Protein AF-A0A7J4R0X7-F1 (afd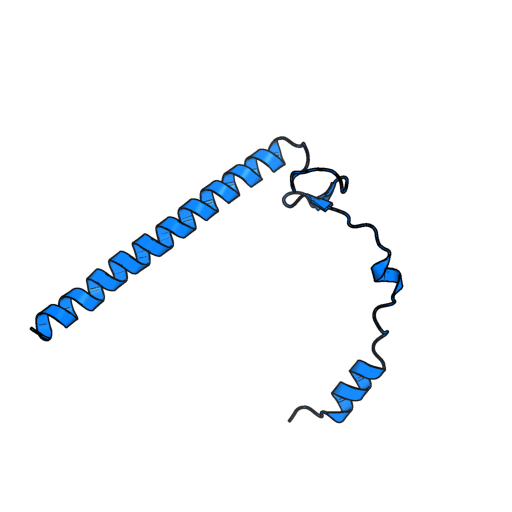b_monomer)

Radius of gyration: 25.02 Å; Cα contacts (8 Å, |Δi|>4): 40; chains: 1; bounding box: 44×46×57 Å

pLDDT: mean 79.26, std 12.64, range [52.47, 96.31]

Structure (mmCIF, N/CA/C/O backbone):
data_AF-A0A7J4R0X7-F1
#
_entry.id   AF-A0A7J4R0X7-F1
#
loop_
_atom_site.group_PDB
_atom_site.id
_atom_site.type_symbol
_atom_site.label_atom_id
_atom_site.label_alt_id
_atom_site.label_comp_id
_atom_site.label_asym_id
_atom_site.label_entity_id
_atom_site.label_seq_id
_atom_site.pdbx_PDB_ins_code
_atom_site.Cartn_x
_atom_site.Cartn_y
_atom_site.Cartn_z
_atom_site.occupancy
_atom_site.B_iso_or_equiv
_atom_site.auth_seq_id
_atom_site.auth_comp_id
_atom_site.auth_asym_id
_atom_site.auth_atom_id
_atom_site.pdbx_PDB_model_num
ATOM 1 N N . MET A 1 1 ? -27.139 -31.350 -6.813 1.00 61.25 1 MET A N 1
ATOM 2 C CA . MET A 1 1 ? -25.817 -31.844 -6.359 1.00 61.25 1 MET A CA 1
ATOM 3 C C . MET A 1 1 ? -24.924 -31.926 -7.584 1.00 61.25 1 MET A C 1
ATOM 5 O O . MET A 1 1 ? -25.432 -32.290 -8.632 1.00 61.25 1 MET A O 1
ATOM 9 N N . VAL A 1 2 ? -23.661 -31.505 -7.508 1.00 65.12 2 VAL A N 1
ATOM 10 C CA . VAL A 1 2 ? -22.750 -31.560 -8.667 1.00 65.12 2 VAL A CA 1
ATOM 11 C C . VAL A 1 2 ? -22.255 -32.998 -8.834 1.00 65.12 2 VAL A C 1
ATOM 13 O O . VAL A 1 2 ? -21.689 -33.554 -7.893 1.00 65.12 2 VAL A O 1
ATOM 16 N N . ASP A 1 3 ? -22.472 -33.606 -10.002 1.00 72.62 3 ASP A N 1
ATOM 17 C CA . ASP A 1 3 ? -22.072 -34.985 -10.292 1.00 72.62 3 ASP A CA 1
ATOM 18 C C . ASP A 1 3 ? -20.548 -35.157 -10.254 1.00 72.62 3 ASP A C 1
ATOM 20 O O . ASP A 1 3 ? -19.816 -34.790 -11.181 1.00 72.62 3 ASP A O 1
ATOM 24 N N . ALA A 1 4 ? -20.054 -35.763 -9.173 1.00 77.25 4 ALA A N 1
ATOM 25 C CA . ALA A 1 4 ? -18.631 -36.015 -8.951 1.00 77.25 4 ALA A CA 1
ATOM 26 C C . ALA A 1 4 ? -17.989 -36.844 -10.081 1.00 77.25 4 ALA A C 1
ATOM 28 O O . ALA A 1 4 ? -16.804 -36.681 -10.389 1.00 77.25 4 ALA A O 1
ATOM 29 N N . SER A 1 5 ? -18.775 -37.705 -10.729 1.00 75.56 5 SER A N 1
ATOM 30 C CA . SER A 1 5 ? -18.351 -38.532 -11.860 1.00 75.56 5 SER A CA 1
ATOM 31 C C . SER A 1 5 ? -18.074 -37.694 -13.112 1.00 75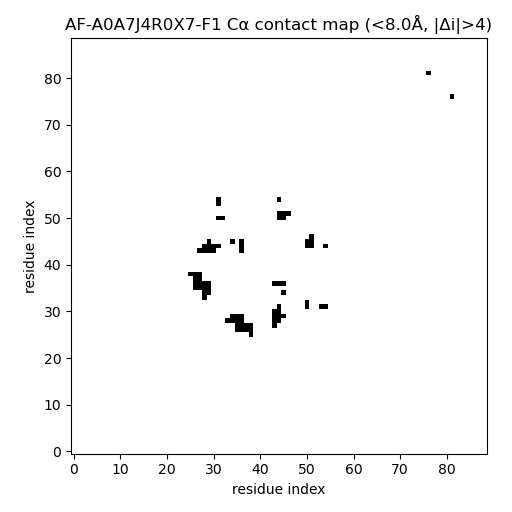.56 5 SER A C 1
ATOM 33 O O . SER A 1 5 ? -17.039 -37.881 -13.756 1.00 75.56 5 SER A O 1
ATOM 35 N N . ALA A 1 6 ? -18.930 -36.708 -13.403 1.00 74.44 6 ALA A N 1
ATOM 36 C CA . ALA A 1 6 ? -18.773 -35.809 -14.544 1.00 74.44 6 ALA A CA 1
ATOM 37 C C . ALA A 1 6 ? -17.550 -34.893 -14.373 1.00 74.44 6 ALA A C 1
ATOM 39 O O . ALA A 1 6 ? -16.772 -34.701 -15.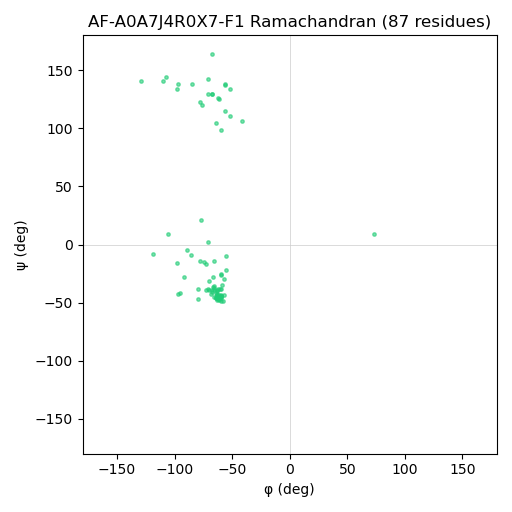309 1.00 74.44 6 ALA A O 1
ATOM 40 N N . VAL A 1 7 ? -17.310 -34.401 -13.152 1.00 74.50 7 VAL A N 1
ATOM 41 C CA . VAL A 1 7 ? -16.116 -33.599 -12.834 1.00 74.50 7 VAL A CA 1
ATOM 42 C C . VAL A 1 7 ? -14.840 -34.431 -12.993 1.00 74.50 7 VAL A C 1
ATOM 44 O O . VAL A 1 7 ? -13.894 -33.988 -13.646 1.00 74.50 7 VAL A O 1
ATOM 47 N N . LYS A 1 8 ? -14.807 -35.665 -12.471 1.00 74.44 8 LYS A N 1
ATOM 48 C CA . LYS A 1 8 ? -13.638 -36.554 -12.601 1.00 74.44 8 LYS A CA 1
ATOM 49 C C . LYS A 1 8 ? -13.312 -36.875 -14.060 1.00 74.44 8 LYS A C 1
ATOM 51 O O . LYS A 1 8 ? -12.134 -36.921 -14.411 1.00 74.44 8 LYS A O 1
ATOM 56 N N . GLN A 1 9 ? -14.317 -37.075 -14.910 1.00 76.06 9 GLN A N 1
ATOM 57 C CA . GLN A 1 9 ? -14.100 -37.360 -16.329 1.00 76.06 9 GLN A CA 1
ATOM 58 C C . GLN A 1 9 ? -13.576 -36.126 -17.082 1.00 76.06 9 GLN A C 1
ATOM 60 O O . GLN A 1 9 ? -12.636 -36.241 -17.868 1.00 76.06 9 GLN A O 1
ATOM 65 N N . LYS A 1 10 ? -14.089 -34.929 -16.763 1.00 71.25 10 LYS A N 1
ATOM 66 C CA . LYS A 1 10 ? -13.603 -33.655 -17.320 1.00 71.25 10 LYS A CA 1
ATOM 67 C C . LYS A 1 10 ? -12.150 -33.366 -16.934 1.00 71.25 10 LYS A C 1
ATOM 69 O O . LYS A 1 10 ? -11.386 -32.912 -17.775 1.00 71.25 10 LYS A O 1
ATOM 74 N N . VAL A 1 11 ? -11.752 -33.674 -15.695 1.00 71.19 11 VAL A N 1
ATOM 75 C CA . VAL A 1 11 ? -10.362 -33.522 -15.224 1.00 71.19 11 VAL A CA 1
ATOM 76 C C . VAL A 1 11 ? -9.432 -34.560 -15.860 1.00 71.19 11 VAL A C 1
ATOM 78 O O . VAL A 1 11 ? -8.309 -34.223 -16.221 1.00 71.19 11 VAL A O 1
ATOM 81 N N . LYS A 1 12 ? -9.886 -35.807 -16.048 1.00 70.81 12 LYS A N 1
ATOM 82 C CA . LYS A 1 12 ? -9.100 -36.853 -16.731 1.00 70.81 12 LYS A CA 1
ATOM 83 C C . LYS A 1 12 ? -8.862 -36.546 -18.212 1.00 70.81 12 LYS A C 1
ATOM 85 O O . LYS A 1 12 ? -7.785 -36.853 -18.713 1.00 70.81 12 LYS A O 1
ATOM 90 N N . ASN A 1 13 ? -9.842 -35.928 -18.873 1.00 68.56 13 ASN A N 1
ATOM 91 C CA . ASN A 1 13 ? -9.771 -35.542 -20.285 1.00 68.56 13 ASN A CA 1
ATOM 92 C C . ASN A 1 13 ? -9.186 -34.138 -20.499 1.00 68.56 13 ASN A C 1
ATOM 94 O O . ASN A 1 13 ? -9.001 -33.718 -21.640 1.00 68.56 13 ASN A O 1
ATOM 98 N N . MET A 1 14 ? -8.897 -33.397 -19.426 1.00 64.88 14 MET A N 1
ATOM 99 C CA . MET A 1 14 ? -8.176 -32.138 -19.535 1.00 64.88 14 MET A CA 1
ATOM 100 C C . MET A 1 14 ? -6.745 -32.461 -19.980 1.00 64.88 14 MET A C 1
ATOM 102 O O . MET A 1 14 ? -6.111 -33.328 -19.367 1.00 64.88 14 MET A O 1
ATOM 106 N N . PRO A 1 15 ? -6.209 -31.802 -21.022 1.00 62.03 15 PRO A N 1
ATOM 107 C CA . PRO A 1 15 ? -4.819 -31.991 -21.398 1.00 62.03 15 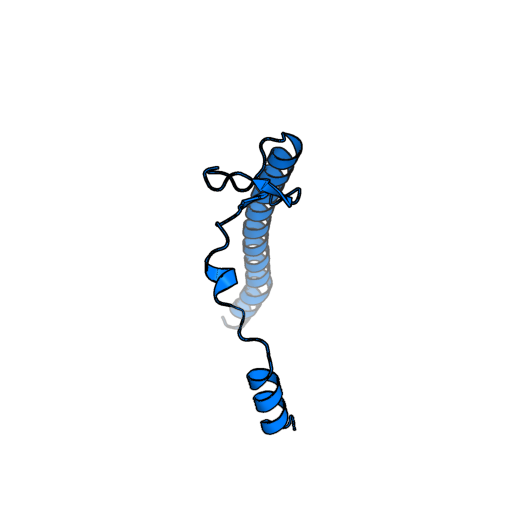PRO A CA 1
ATOM 108 C C . PRO A 1 15 ? -3.972 -31.679 -20.167 1.00 62.03 15 PRO A C 1
ATOM 110 O O . PRO A 1 15 ? -3.986 -30.551 -19.668 1.00 62.03 15 PRO A O 1
ATOM 113 N N . LYS A 1 16 ? -3.283 -32.696 -19.631 1.00 62.00 16 LYS A N 1
ATOM 114 C CA . LYS A 1 16 ? -2.309 -32.515 -18.552 1.00 62.00 16 LYS A CA 1
ATOM 115 C C . LYS A 1 16 ? -1.377 -31.420 -19.039 1.00 62.00 16 LYS A C 1
ATOM 117 O O . LYS A 1 16 ? -0.687 -31.650 -20.030 1.00 62.00 16 LYS A O 1
ATOM 122 N N . ARG A 1 17 ? -1.442 -30.240 -18.405 1.00 58.97 17 ARG A N 1
ATOM 123 C CA . ARG A 1 17 ? -0.673 -29.040 -18.760 1.00 58.97 17 ARG A CA 1
ATOM 124 C C . ARG A 1 17 ? 0.734 -29.513 -19.095 1.00 58.97 17 ARG A C 1
ATOM 126 O O . ARG A 1 17 ? 1.416 -30.056 -18.225 1.00 58.97 17 ARG A O 1
ATOM 133 N N . SER A 1 18 ? 1.053 -29.503 -20.386 1.00 55.41 18 SER A N 1
ATOM 134 C CA . SER A 1 18 ? 2.177 -30.259 -20.917 1.00 55.41 18 SER A CA 1
ATOM 135 C C . SER A 1 18 ? 3.425 -29.833 -20.157 1.00 55.41 18 SER A C 1
ATOM 137 O O . SER A 1 18 ? 3.628 -28.648 -19.895 1.00 55.41 18 SER A O 1
ATOM 139 N N . LYS A 1 19 ? 4.277 -30.794 -19.785 1.00 54.09 19 LYS A N 1
ATOM 140 C CA . LYS A 1 19 ? 5.572 -30.507 -19.147 1.00 54.09 19 LYS A CA 1
ATOM 141 C C . LYS A 1 19 ? 6.449 -29.553 -19.985 1.00 54.09 19 LYS A C 1
ATOM 143 O O . LYS A 1 19 ? 7.427 -29.035 -19.472 1.00 54.09 19 LYS A O 1
ATOM 148 N N . ALA A 1 20 ? 6.063 -29.259 -21.230 1.00 52.47 20 ALA A N 1
ATOM 149 C CA . ALA A 1 20 ? 6.607 -28.185 -22.057 1.00 52.47 20 ALA A CA 1
ATOM 150 C C . ALA A 1 20 ? 6.443 -26.777 -21.445 1.00 52.47 20 ALA A C 1
ATOM 152 O O . ALA A 1 20 ? 7.266 -25.908 -21.707 1.00 52.47 20 ALA A O 1
ATOM 153 N N . LEU A 1 21 ? 5.449 -26.547 -20.576 1.00 54.03 21 LEU A N 1
ATOM 154 C CA . LEU A 1 21 ? 5.322 -25.281 -19.845 1.00 54.03 21 LEU A CA 1
ATOM 155 C C . LEU A 1 21 ? 6.375 -25.124 -18.731 1.00 54.03 21 LEU A C 1
ATOM 157 O O . LEU A 1 21 ? 6.598 -24.017 -18.256 1.00 54.03 21 LEU A O 1
ATOM 161 N N . ALA A 1 22 ? 7.023 -26.218 -18.314 1.00 55.31 22 ALA A N 1
ATOM 162 C CA . ALA A 1 22 ? 8.075 -26.190 -17.296 1.00 55.31 22 ALA A CA 1
ATOM 163 C C . ALA A 1 22 ? 9.428 -25.696 -17.842 1.00 55.31 22 ALA A C 1
ATOM 165 O O . ALA A 1 22 ? 10.308 -25.369 -17.056 1.00 55.31 22 ALA A O 1
ATOM 166 N N . HIS A 1 23 ? 9.586 -25.629 -19.170 1.00 56.06 23 HIS A N 1
ATOM 167 C CA . HIS A 1 23 ? 10.820 -25.206 -19.844 1.00 56.06 23 HIS A CA 1
ATOM 168 C C . HIS A 1 23 ? 10.744 -23.798 -20.448 1.00 56.06 23 HIS A C 1
ATOM 170 O O . HIS A 1 23 ? 11.650 -23.390 -21.175 1.00 56.06 23 HIS A O 1
ATOM 176 N N . ILE A 1 24 ? 9.681 -23.043 -20.160 1.00 59.28 24 ILE A N 1
ATOM 177 C CA . ILE A 1 24 ? 9.576 -21.657 -20.612 1.00 59.28 24 ILE A CA 1
ATOM 178 C C . ILE A 1 24 ? 10.479 -20.822 -19.706 1.00 59.28 24 ILE A C 1
ATOM 180 O O . ILE A 1 24 ? 10.265 -20.824 -18.490 1.00 59.28 24 ILE A O 1
ATOM 184 N N . PRO A 1 25 ? 11.490 -20.129 -20.258 1.00 62.72 25 PRO A N 1
ATOM 185 C CA .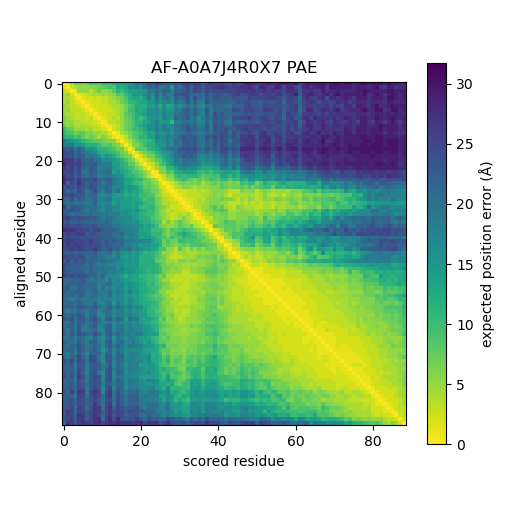 PRO A 1 25 ? 12.357 -19.281 -19.457 1.00 62.72 25 PRO A CA 1
ATOM 186 C C . PRO A 1 25 ? 11.503 -18.262 -18.699 1.00 62.72 25 PRO A C 1
ATOM 188 O O . PRO A 1 25 ? 10.533 -17.722 -19.236 1.00 62.72 25 PRO A O 1
ATOM 191 N N . SER A 1 26 ? 11.844 -18.028 -17.432 1.00 66.31 26 SER A N 1
ATOM 192 C CA . SER A 1 26 ? 11.173 -17.047 -16.585 1.00 66.31 26 SER A CA 1
ATOM 193 C C . SER A 1 26 ? 11.296 -15.657 -17.213 1.00 66.31 26 SER A C 1
ATOM 195 O O . SER A 1 26 ? 12.319 -14.987 -17.105 1.00 66.31 26 SER A O 1
ATOM 197 N N . HIS A 1 27 ? 10.245 -15.227 -17.903 1.00 71.44 27 HIS A N 1
ATOM 198 C CA . HIS A 1 27 ? 10.154 -13.891 -18.468 1.00 71.44 27 HIS A CA 1
ATOM 199 C C . HIS A 1 27 ? 9.634 -12.934 -17.393 1.00 71.44 27 HIS A C 1
ATOM 201 O O . HIS A 1 27 ? 8.744 -13.271 -16.606 1.00 71.44 27 HIS A O 1
ATOM 207 N N . LYS A 1 28 ? 10.220 -11.742 -17.318 1.00 71.94 28 LYS A N 1
ATOM 208 C CA . LYS A 1 28 ? 9.710 -10.661 -16.474 1.00 71.94 28 LYS A CA 1
ATOM 209 C C . LYS A 1 28 ? 8.895 -9.744 -17.375 1.00 71.94 28 LYS A C 1
ATOM 211 O O . LYS A 1 28 ? 9.368 -9.394 -18.441 1.00 71.94 28 LYS A O 1
ATOM 216 N N . HIS A 1 29 ? 7.704 -9.346 -16.947 1.00 83.00 29 HIS A N 1
ATOM 217 C CA . HIS A 1 29 ? 6.905 -8.323 -17.629 1.00 83.00 29 HIS A CA 1
ATOM 218 C C . HIS A 1 29 ? 6.921 -7.042 -16.810 1.00 83.00 29 HIS A C 1
ATOM 220 O O . HIS A 1 29 ? 6.881 -7.099 -15.575 1.00 83.00 29 HIS A O 1
ATOM 226 N N . CYS A 1 30 ? 6.942 -5.888 -17.471 1.00 81.94 30 CYS A N 1
ATOM 227 C CA . CYS A 1 30 ? 6.736 -4.622 -16.783 1.00 81.94 30 CYS A CA 1
ATOM 228 C C . CYS A 1 30 ? 5.338 -4.595 -16.161 1.00 81.94 30 CYS A C 1
ATOM 230 O O . CYS A 1 30 ? 4.339 -4.759 -16.859 1.00 81.94 30 CYS A O 1
ATOM 232 N N . ARG A 1 31 ? 5.248 -4.316 -14.858 1.00 77.81 31 ARG A N 1
ATOM 233 C CA . ARG A 1 31 ? 3.960 -4.227 -14.149 1.00 77.81 31 ARG A CA 1
ATOM 234 C C . ARG A 1 31 ? 3.028 -3.144 -14.713 1.00 77.81 31 ARG A C 1
ATOM 236 O O . ARG A 1 31 ? 1.818 -3.252 -14.549 1.00 77.81 31 ARG A O 1
ATOM 243 N N . VAL A 1 32 ? 3.588 -2.103 -15.330 1.00 83.06 32 VAL A N 1
ATOM 244 C CA . VAL A 1 32 ? 2.844 -0.916 -15.777 1.00 83.06 32 VAL A CA 1
ATOM 245 C C . VAL A 1 32 ? 2.436 -1.004 -17.250 1.00 83.06 32 VAL A C 1
ATOM 247 O O . VAL A 1 32 ? 1.316 -0.633 -17.582 1.00 83.06 32 VAL A O 1
ATOM 250 N N . CYS A 1 33 ? 3.320 -1.489 -18.127 1.00 81.44 33 CYS A N 1
ATOM 251 C CA . CYS A 1 33 ? 3.091 -1.511 -19.579 1.00 81.44 33 CYS A CA 1
ATOM 252 C C . CYS A 1 33 ? 3.075 -2.913 -20.207 1.00 81.44 33 CYS A C 1
ATOM 254 O O . CYS A 1 33 ? 2.734 -3.038 -21.377 1.00 81.44 33 CYS A O 1
ATOM 256 N 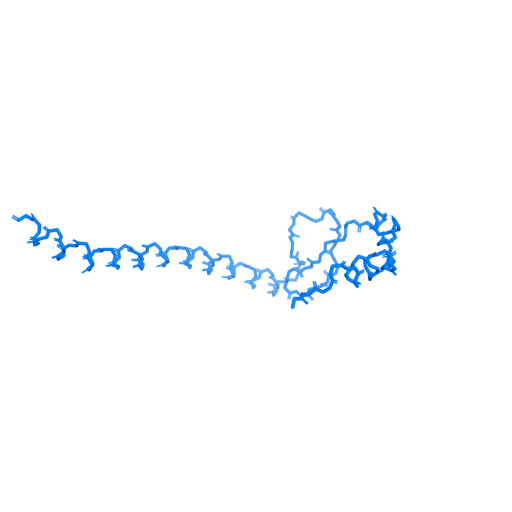N . GLY A 1 34 ? 3.429 -3.964 -19.462 1.00 78.12 34 GLY A N 1
ATOM 257 C CA . GLY A 1 34 ? 3.389 -5.347 -19.950 1.00 78.12 34 GLY A CA 1
ATOM 258 C C . GLY A 1 34 ? 4.477 -5.725 -20.958 1.00 78.12 34 GLY A C 1
ATOM 259 O O . GLY A 1 34 ? 4.400 -6.806 -21.523 1.00 78.12 34 GLY A O 1
ATOM 260 N N . ILE A 1 35 ? 5.475 -4.866 -21.188 1.00 80.81 35 ILE A N 1
ATOM 261 C CA . ILE A 1 35 ? 6.613 -5.168 -22.069 1.00 80.81 35 ILE A CA 1
ATOM 262 C C . ILE A 1 35 ? 7.523 -6.215 -21.412 1.00 80.81 35 ILE A C 1
ATOM 264 O O . ILE A 1 35 ? 7.759 -6.153 -20.199 1.00 80.81 35 ILE A O 1
ATOM 268 N N . ASP A 1 36 ? 8.068 -7.128 -22.219 1.00 78.38 36 ASP A N 1
ATOM 269 C CA . ASP A 1 36 ? 9.074 -8.101 -21.801 1.00 78.38 36 ASP A CA 1
ATOM 270 C C . ASP A 1 36 ? 10.360 -7.413 -21.309 1.00 78.38 36 ASP A C 1
ATOM 272 O O . ASP A 1 36 ? 11.005 -6.623 -22.000 1.00 78.38 36 ASP A O 1
ATOM 276 N N . ILE A 1 37 ? 10.762 -7.750 -20.091 1.00 75.31 37 ILE A N 1
ATOM 277 C CA . ILE A 1 37 ? 11.983 -7.315 -19.424 1.00 75.31 37 ILE A CA 1
ATOM 278 C C . ILE A 1 37 ? 12.919 -8.522 -19.320 1.00 75.31 37 ILE A C 1
ATOM 280 O O . ILE A 1 37 ? 12.508 -9.642 -19.004 1.00 75.31 37 ILE A O 1
ATOM 284 N N . SER A 1 38 ? 14.216 -8.284 -19.535 1.00 72.31 38 SER A N 1
ATOM 285 C CA . SER A 1 38 ? 15.249 -9.300 -19.323 1.00 72.31 38 SER A CA 1
ATOM 286 C C . SER A 1 38 ? 15.141 -9.918 -17.924 1.00 72.31 38 SER A C 1
ATOM 288 O O . SER A 1 38 ? 15.044 -9.211 -16.919 1.00 72.31 38 SER A O 1
ATOM 290 N N . ALA A 1 39 ? 15.223 -11.248 -17.842 1.00 62.44 39 ALA A N 1
ATOM 291 C CA . ALA A 1 39 ?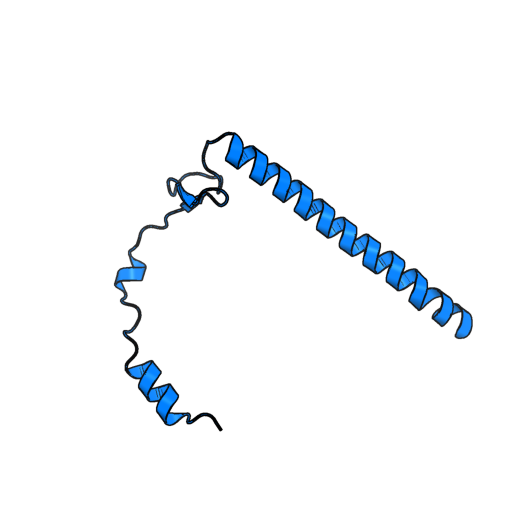 15.121 -12.004 -16.591 1.00 62.44 39 ALA A CA 1
ATOM 292 C C . ALA A 1 39 ? 16.135 -11.557 -15.511 1.00 62.44 39 ALA A C 1
ATOM 294 O O . ALA A 1 39 ? 15.898 -11.759 -14.318 1.00 62.44 39 ALA A O 1
ATOM 295 N N . LYS A 1 40 ? 17.237 -10.903 -15.912 1.00 63.75 40 LYS A N 1
ATOM 296 C CA . LYS A 1 40 ? 18.283 -10.363 -15.025 1.00 63.75 40 LYS A CA 1
ATOM 297 C C . LYS A 1 40 ? 18.006 -8.960 -14.470 1.00 63.75 40 LYS A C 1
ATOM 299 O O . LYS A 1 40 ? 18.752 -8.526 -13.604 1.00 63.75 40 LYS A O 1
ATOM 304 N N . ALA A 1 41 ? 16.978 -8.247 -14.933 1.00 61.88 41 ALA A N 1
ATOM 305 C CA . ALA A 1 41 ? 16.666 -6.923 -14.393 1.00 61.88 41 ALA A CA 1
ATOM 306 C C . ALA A 1 41 ? 16.170 -7.034 -12.942 1.00 61.88 41 ALA A C 1
ATOM 308 O O . ALA A 1 41 ? 15.282 -7.842 -12.652 1.00 61.88 41 ALA A O 1
ATOM 309 N N . GLU A 1 42 ? 16.756 -6.255 -12.035 1.00 62.38 42 GLU A N 1
ATOM 310 C CA . GLU A 1 42 ? 16.432 -6.280 -10.602 1.00 62.38 42 GLU A CA 1
ATOM 311 C C . GLU A 1 42 ? 15.038 -5.692 -10.317 1.00 62.38 42 GLU A C 1
ATOM 313 O O . GLU A 1 42 ? 14.316 -6.189 -9.454 1.00 62.38 42 GLU A O 1
ATOM 318 N N . GLU A 1 43 ? 14.598 -4.719 -11.119 1.00 68.19 43 GLU A N 1
ATOM 319 C CA . GLU A 1 43 ? 13.311 -4.036 -10.968 1.00 68.19 43 GLU A CA 1
ATOM 320 C C . GLU A 1 43 ? 12.226 -4.625 -11.894 1.00 68.19 43 GLU A C 1
ATOM 322 O O . GLU A 1 43 ? 12.462 -4.913 -13.068 1.00 68.19 43 GLU A O 1
ATOM 327 N N . ARG A 1 44 ? 10.989 -4.788 -11.387 1.00 71.44 44 ARG A N 1
ATOM 328 C CA . ARG A 1 44 ? 9.803 -5.251 -12.160 1.00 71.44 44 ARG A CA 1
ATOM 329 C C . ARG A 1 44 ? 9.185 -4.161 -13.061 1.00 71.44 44 ARG A C 1
ATOM 331 O O . ARG A 1 44 ? 7.999 -4.224 -13.405 1.00 71.44 44 ARG A O 1
ATOM 338 N N . VAL A 1 45 ? 9.954 -3.137 -13.404 1.00 79.81 45 VAL A N 1
ATOM 339 C CA . VAL A 1 45 ? 9.505 -1.987 -14.192 1.00 79.81 45 VAL A CA 1
ATOM 340 C C . VAL A 1 45 ? 10.493 -1.788 -15.335 1.00 79.81 45 VAL A C 1
ATOM 342 O O . VAL A 1 45 ? 11.691 -2.004 -15.170 1.00 79.81 45 VAL A O 1
ATOM 345 N N . CYS A 1 46 ? 9.993 -1.453 -16.523 1.00 80.38 46 CYS A N 1
ATOM 346 C CA . CYS A 1 46 ? 10.857 -1.119 -17.650 1.00 80.38 46 CYS A CA 1
ATOM 347 C C . CYS A 1 46 ? 11.603 0.200 -17.384 1.00 80.38 46 CYS A C 1
ATOM 349 O O . CYS A 1 46 ? 11.221 0.982 -16.515 1.00 80.38 46 CYS A O 1
ATOM 351 N N . LYS A 1 47 ? 12.658 0.465 -18.163 1.00 78.69 47 LYS A N 1
ATOM 352 C CA . LYS A 1 47 ? 13.494 1.672 -18.023 1.00 78.69 47 LYS A CA 1
ATOM 353 C C . LYS A 1 47 ? 12.799 2.971 -18.469 1.00 78.69 47 LYS A C 1
ATOM 355 O O . LYS A 1 47 ? 13.422 4.028 -18.443 1.00 78.69 47 LYS A O 1
ATOM 360 N N . ASP A 1 48 ? 11.533 2.905 -18.880 1.00 85.62 48 ASP A N 1
ATOM 361 C CA . ASP A 1 48 ? 10.752 4.075 -19.272 1.00 85.62 48 ASP A CA 1
ATOM 362 C C . ASP A 1 48 ? 10.403 4.941 -18.059 1.00 85.62 48 ASP A C 1
ATOM 364 O O . ASP A 1 48 ? 9.825 4.472 -17.072 1.00 85.62 48 ASP A O 1
ATOM 368 N N . ALA A 1 49 ? 10.684 6.240 -18.164 1.00 84.44 49 ALA A N 1
ATOM 369 C CA . ALA A 1 49 ? 10.456 7.200 -17.087 1.00 84.44 49 ALA A CA 1
ATOM 370 C C . ALA A 1 49 ? 8.982 7.263 -16.641 1.00 84.44 49 ALA A C 1
ATOM 372 O O . ALA A 1 49 ? 8.702 7.434 -15.454 1.00 84.44 49 ALA A O 1
ATOM 373 N N . ASP A 1 50 ? 8.029 7.092 -17.561 1.00 86.38 50 ASP A N 1
ATOM 374 C CA . ASP A 1 50 ? 6.597 7.068 -17.238 1.00 86.38 50 ASP A CA 1
ATOM 375 C C . ASP A 1 50 ? 6.200 5.861 -16.385 1.00 86.38 50 ASP A C 1
ATOM 377 O O . ASP A 1 50 ? 5.366 5.977 -15.480 1.00 86.38 50 ASP A O 1
ATOM 381 N N . CYS A 1 51 ? 6.812 4.703 -16.637 1.00 85.88 51 CYS A N 1
ATOM 382 C CA . CYS A 1 51 ? 6.532 3.490 -15.879 1.00 85.88 51 CYS A CA 1
ATOM 383 C C . CYS A 1 51 ? 7.122 3.570 -14.468 1.00 85.88 51 CYS A C 1
ATOM 385 O O . CYS A 1 51 ? 6.446 3.195 -13.509 1.00 85.88 51 CYS A O 1
ATOM 387 N N . ILE A 1 52 ? 8.323 4.139 -14.325 1.00 86.50 52 ILE A N 1
ATOM 388 C CA . ILE A 1 52 ? 8.965 4.373 -13.024 1.00 86.50 52 ILE A CA 1
ATOM 389 C C . ILE A 1 52 ? 8.130 5.345 -12.178 1.00 86.50 52 ILE A C 1
ATOM 391 O O . ILE A 1 52 ? 7.798 5.039 -11.034 1.00 86.50 52 ILE A O 1
ATOM 395 N N . LYS A 1 53 ? 7.691 6.472 -12.757 1.00 88.81 53 LYS A N 1
ATOM 396 C CA . LYS A 1 53 ? 6.853 7.464 -12.057 1.00 88.81 53 LYS A CA 1
ATOM 397 C C . LYS A 1 53 ? 5.528 6.878 -11.570 1.00 88.81 53 LYS A C 1
ATOM 399 O O . LYS A 1 53 ? 5.103 7.158 -10.449 1.00 88.81 53 LYS A O 1
ATOM 404 N N . LYS A 1 54 ? 4.857 6.075 -12.405 1.00 87.62 54 LYS A N 1
ATOM 405 C CA . LYS A 1 54 ? 3.609 5.395 -12.020 1.00 87.62 54 LYS A CA 1
ATOM 406 C C . LYS A 1 54 ? 3.850 4.403 -10.886 1.00 87.62 54 LYS A C 1
ATOM 408 O O . LYS A 1 54 ? 3.114 4.427 -9.905 1.00 87.62 54 LYS A O 1
ATOM 413 N N . TYR A 1 55 ? 4.913 3.609 -10.983 1.00 88.75 55 TYR A N 1
ATOM 414 C CA . TYR A 1 55 ? 5.275 2.650 -9.946 1.00 88.75 55 TYR A CA 1
ATOM 415 C C . TYR A 1 55 ? 5.572 3.325 -8.599 1.00 88.75 55 TYR A C 1
ATOM 417 O O . TYR A 1 55 ? 5.049 2.902 -7.570 1.00 88.75 55 TYR A O 1
ATOM 425 N N . GLU A 1 56 ? 6.342 4.414 -8.599 1.00 88.88 56 GLU A N 1
ATOM 426 C CA . GLU A 1 56 ? 6.656 5.172 -7.385 1.00 88.88 56 GLU A CA 1
ATOM 427 C C . GLU A 1 56 ? 5.397 5.786 -6.750 1.00 88.88 56 GLU A C 1
ATOM 429 O O . GLU A 1 56 ? 5.219 5.758 -5.528 1.00 88.88 56 GLU A O 1
ATOM 434 N N . LYS A 1 57 ? 4.483 6.308 -7.578 1.00 90.19 57 LYS A N 1
ATOM 435 C CA . LYS A 1 57 ? 3.194 6.836 -7.116 1.00 90.19 57 LYS A CA 1
ATOM 436 C C . LYS A 1 57 ? 2.333 5.743 -6.480 1.00 90.19 57 LYS A C 1
ATOM 438 O O . LYS A 1 57 ? 1.724 5.990 -5.438 1.00 90.19 57 LYS A O 1
ATOM 443 N N . ASP A 1 58 ? 2.291 4.559 -7.081 1.00 88.75 58 ASP A N 1
ATOM 444 C CA . ASP A 1 58 ? 1.516 3.426 -6.575 1.00 88.75 58 ASP A CA 1
ATOM 445 C C . ASP A 1 58 ? 2.076 2.888 -5.253 1.00 88.75 58 ASP A C 1
ATOM 447 O O . ASP A 1 58 ? 1.299 2.599 -4.340 1.00 88.75 58 ASP A O 1
ATOM 451 N N . GLU A 1 59 ? 3.402 2.799 -5.106 1.00 89.56 59 GLU A N 1
ATOM 452 C CA . GLU A 1 59 ? 4.032 2.376 -3.848 1.00 89.56 59 GLU A CA 1
ATOM 453 C C . GLU A 1 59 ? 3.743 3.374 -2.718 1.00 89.56 59 GLU A C 1
ATOM 455 O O . GLU A 1 59 ? 3.248 2.974 -1.661 1.00 89.56 59 GLU A O 1
ATOM 460 N N . LYS A 1 60 ? 3.895 4.681 -2.974 1.00 91.81 60 LYS A N 1
ATOM 461 C CA . LYS A 1 60 ? 3.499 5.732 -2.018 1.00 91.81 60 LYS A CA 1
ATOM 462 C C . LYS A 1 60 ? 2.021 5.628 -1.648 1.00 91.81 60 LYS A C 1
ATOM 464 O O . LYS A 1 60 ? 1.655 5.748 -0.478 1.00 91.81 60 LYS A O 1
ATOM 469 N N . ASN A 1 61 ? 1.149 5.388 -2.627 1.00 91.94 61 ASN A N 1
ATOM 470 C CA . ASN A 1 61 ? -0.279 5.250 -2.369 1.00 91.94 61 ASN A CA 1
ATOM 471 C C . ASN A 1 61 ? -0.586 4.010 -1.519 1.00 91.94 61 ASN A C 1
ATOM 473 O O . ASN A 1 61 ? -1.403 4.084 -0.608 1.00 91.94 61 ASN A O 1
ATOM 477 N N . LYS A 1 62 ? 0.095 2.889 -1.754 1.00 90.69 62 LYS A N 1
ATOM 478 C CA . LYS A 1 62 ? -0.066 1.654 -0.978 1.00 90.69 62 LYS A CA 1
ATOM 479 C C . LYS A 1 62 ? 0.345 1.831 0.484 1.00 90.69 62 LYS A C 1
ATOM 481 O O . LYS A 1 62 ? -0.361 1.354 1.374 1.00 90.69 62 LYS A O 1
ATOM 486 N N . GLU A 1 63 ? 1.443 2.535 0.742 1.00 91.75 63 GLU A N 1
ATOM 487 C CA . GLU A 1 63 ? 1.855 2.895 2.102 1.00 91.75 63 GLU A CA 1
ATOM 488 C C . GLU A 1 63 ? 0.811 3.781 2.777 1.00 91.75 63 GLU A C 1
ATOM 490 O O . GLU A 1 63 ? 0.379 3.488 3.895 1.00 91.75 63 GLU A O 1
ATOM 495 N N . ARG A 1 64 ? 0.322 4.804 2.066 1.00 93.06 64 ARG A N 1
ATOM 496 C CA . ARG A 1 64 ? -0.751 5.669 2.569 1.00 93.06 64 ARG A CA 1
ATOM 497 C C . ARG A 1 64 ? -2.018 4.879 2.874 1.00 93.06 64 ARG A C 1
ATOM 499 O O . ARG A 1 64 ? -2.569 5.046 3.954 1.00 93.06 64 ARG A O 1
ATOM 506 N N . MET A 1 65 ? -2.446 3.977 1.994 1.00 92.31 65 MET A N 1
ATOM 507 C CA . MET A 1 65 ? -3.628 3.138 2.218 1.00 92.31 65 MET A CA 1
ATOM 508 C C . MET A 1 65 ? -3.488 2.262 3.467 1.00 92.31 65 MET A C 1
ATOM 510 O O . MET A 1 65 ? -4.452 2.112 4.218 1.00 92.31 65 MET A O 1
ATOM 514 N N . ARG A 1 66 ? -2.288 1.730 3.740 1.00 92.75 66 ARG A N 1
ATOM 515 C CA . ARG A 1 66 ? -2.022 0.968 4.969 1.00 92.75 66 ARG A CA 1
ATOM 516 C C . ARG A 1 66 ? -2.187 1.840 6.214 1.00 92.75 66 ARG A C 1
ATOM 518 O O . ARG A 1 66 ? -2.840 1.420 7.165 1.00 92.75 66 ARG A O 1
ATOM 525 N N . VAL A 1 67 ? -1.634 3.053 6.198 1.00 94.88 67 VAL A N 1
ATOM 526 C CA . VAL A 1 67 ? -1.769 4.012 7.307 1.00 94.88 67 VAL A CA 1
ATOM 527 C C . VAL A 1 67 ? -3.232 4.420 7.504 1.00 94.88 67 VAL A C 1
ATOM 529 O O . VAL A 1 67 ? -3.726 4.418 8.629 1.00 94.88 67 VAL A O 1
ATOM 532 N N . TRP A 1 68 ? -3.954 4.694 6.419 1.00 95.94 68 TRP A N 1
ATOM 533 C CA . TRP A 1 68 ? -5.372 5.054 6.465 1.00 95.94 68 TRP A CA 1
ATOM 534 C C . TRP A 1 68 ? -6.249 3.940 7.041 1.00 95.94 68 TRP A C 1
ATOM 536 O O . TRP A 1 68 ? -7.145 4.240 7.826 1.00 95.94 68 TRP A O 1
ATOM 546 N N . MET A 1 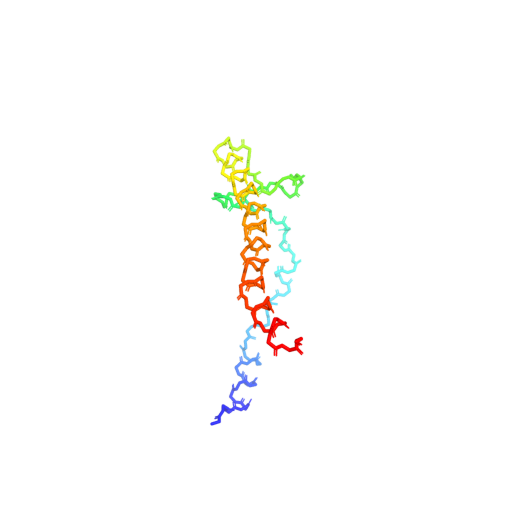69 ? -5.977 2.665 6.731 1.00 94.12 69 MET A N 1
ATOM 547 C CA . MET A 1 69 ? -6.680 1.545 7.372 1.00 94.12 69 MET A CA 1
ATOM 548 C C . MET A 1 69 ? -6.477 1.536 8.889 1.00 94.12 69 MET A C 1
ATOM 550 O O . MET A 1 69 ? -7.445 1.363 9.624 1.00 94.12 69 MET A O 1
ATOM 554 N N . LEU A 1 70 ? -5.247 1.745 9.369 1.00 95.38 70 LEU A N 1
ATOM 555 C CA . LEU A 1 70 ? -4.962 1.772 10.808 1.00 95.38 70 LEU A CA 1
ATOM 556 C C . LEU A 1 70 ? -5.692 2.920 11.512 1.00 95.38 70 LEU A C 1
ATOM 558 O O . LEU A 1 70 ? -6.296 2.708 12.560 1.00 95.38 70 LEU A O 1
ATOM 562 N N . ILE A 1 71 ? -5.686 4.114 10.915 1.00 96.31 71 ILE A N 1
ATOM 563 C CA . ILE A 1 71 ? -6.406 5.279 11.447 1.00 96.31 71 ILE A CA 1
ATOM 564 C C . ILE A 1 71 ? -7.913 5.007 11.477 1.00 96.31 71 ILE A C 1
ATOM 566 O O . ILE A 1 71 ? -8.555 5.235 12.500 1.00 96.31 71 ILE A O 1
ATOM 570 N N . PHE A 1 72 ? -8.473 4.484 10.384 1.00 96.00 72 PHE A N 1
ATOM 571 C CA . PHE A 1 72 ? -9.895 4.163 10.293 1.00 96.00 72 PHE A CA 1
ATOM 572 C C . PHE A 1 72 ? -10.321 3.170 11.379 1.00 96.00 72 PHE A C 1
ATOM 574 O O . PHE A 1 72 ? -11.280 3.433 12.104 1.00 96.00 72 PHE A O 1
ATOM 581 N N . PHE A 1 73 ? -9.581 2.071 11.549 1.00 96.00 73 PHE A N 1
ATOM 582 C CA . PHE A 1 73 ? -9.870 1.102 12.606 1.00 96.00 73 PHE A CA 1
ATOM 583 C C . PHE A 1 73 ? -9.671 1.679 14.007 1.00 96.00 73 PHE A C 1
ATOM 585 O O . PHE A 1 73 ? -10.472 1.379 14.887 1.00 96.00 73 PHE A O 1
ATOM 592 N N . GLY A 1 74 ? -8.664 2.529 14.219 1.00 95.44 74 GLY A N 1
ATOM 593 C CA . GLY A 1 74 ? -8.445 3.206 15.498 1.00 95.44 74 GLY A CA 1
ATOM 594 C C . GLY A 1 74 ? -9.614 4.112 15.890 1.00 95.44 74 GLY A C 1
ATOM 595 O O . GLY A 1 74 ? -10.118 4.017 17.007 1.00 95.44 74 GLY A O 1
ATOM 596 N N . ILE A 1 75 ? -10.101 4.939 14.959 1.00 95.62 75 ILE A N 1
ATOM 597 C CA . ILE A 1 75 ? -11.262 5.815 15.186 1.00 95.62 75 ILE A CA 1
ATOM 598 C C . ILE A 1 75 ? -12.527 4.982 15.397 1.00 95.62 75 ILE A C 1
ATOM 600 O O . ILE A 1 75 ? -13.285 5.238 16.330 1.00 95.62 75 ILE A O 1
ATOM 604 N N . PHE A 1 76 ? -12.751 3.966 14.563 1.00 95.06 76 PHE A N 1
ATOM 605 C CA . PHE A 1 76 ? -13.909 3.084 14.686 1.00 95.06 76 PHE A CA 1
ATOM 606 C C . PHE A 1 76 ? -13.940 2.375 16.046 1.00 95.06 76 PHE A C 1
ATOM 608 O O . PHE A 1 76 ? -14.971 2.364 16.720 1.00 95.06 76 PHE A O 1
ATOM 615 N N . ALA A 1 77 ? -12.800 1.836 16.484 1.00 93.19 77 ALA A N 1
ATOM 616 C CA . ALA A 1 77 ? -12.648 1.228 17.798 1.00 93.19 77 ALA A CA 1
ATOM 617 C C . ALA A 1 77 ? -12.893 2.251 18.914 1.00 93.19 77 ALA A C 1
ATOM 619 O O . ALA A 1 77 ? -13.625 1.962 19.849 1.00 93.19 77 ALA A O 1
ATOM 620 N N . PHE A 1 78 ? -12.366 3.470 18.806 1.00 93.38 78 PHE A N 1
ATOM 621 C CA . PHE A 1 78 ? -12.599 4.508 19.810 1.00 93.38 78 PHE A CA 1
ATOM 622 C C . PHE A 1 78 ? -14.086 4.870 19.934 1.00 93.38 78 PHE A C 1
ATOM 624 O O . PHE A 1 78 ? -14.632 4.873 21.033 1.00 93.38 78 PHE A O 1
ATOM 631 N N . LEU A 1 79 ? -14.771 5.101 18.814 1.00 93.69 79 LEU A N 1
ATOM 632 C CA . LEU A 1 79 ? -16.189 5.471 18.809 1.00 93.69 79 LEU A CA 1
ATOM 633 C C . LEU A 1 79 ? -17.111 4.355 19.310 1.00 93.69 79 LEU A C 1
ATOM 635 O O . LEU A 1 79 ? -18.189 4.648 19.817 1.00 93.69 79 LEU A O 1
ATOM 639 N N . THR A 1 80 ? -16.718 3.090 19.163 1.00 90.88 80 THR A N 1
ATOM 640 C CA . THR A 1 80 ? -17.549 1.938 19.548 1.00 90.88 80 THR A CA 1
ATOM 641 C C . THR A 1 80 ? -17.200 1.398 20.931 1.00 90.88 80 THR A C 1
ATOM 643 O O . THR A 1 80 ? -18.095 1.127 21.725 1.00 90.88 80 THR A O 1
ATOM 646 N N . ILE A 1 81 ? -15.914 1.281 21.260 1.00 90.06 81 ILE A N 1
ATOM 647 C CA . ILE A 1 81 ? -15.431 0.675 22.504 1.00 90.06 81 ILE A CA 1
ATOM 648 C C . ILE A 1 81 ? -15.534 1.661 23.674 1.00 90.06 81 ILE A C 1
ATOM 650 O O . ILE A 1 81 ? -15.927 1.254 24.764 1.00 90.06 81 ILE A O 1
ATOM 654 N N . LEU A 1 82 ? -15.256 2.955 23.472 1.00 88.12 82 LEU A N 1
ATOM 655 C CA . LEU A 1 82 ? -15.326 3.962 24.539 1.00 88.12 82 LEU A CA 1
ATOM 656 C C . LEU A 1 82 ? -16.727 4.085 25.182 1.00 88.12 82 LEU A C 1
ATOM 658 O O . LEU A 1 82 ? -16.810 4.024 26.408 1.00 88.12 82 LEU A O 1
ATOM 662 N N . PRO A 1 83 ? -17.842 4.195 24.426 1.00 88.19 83 PRO A N 1
ATOM 663 C CA . PRO A 1 83 ? -19.177 4.256 25.025 1.00 88.19 83 PRO A CA 1
ATOM 664 C C . PRO A 1 83 ? -19.679 2.906 25.554 1.00 88.19 83 PRO A C 1
ATOM 666 O O . PRO A 1 83 ? -20.674 2.877 26.278 1.00 88.19 83 PRO A O 1
ATOM 669 N N . VAL A 1 84 ? -19.055 1.791 25.168 1.00 89.62 84 VAL A N 1
ATOM 670 C CA . VAL A 1 84 ? -19.344 0.468 25.740 1.00 89.62 84 VAL A CA 1
ATOM 671 C C . VAL A 1 84 ? -18.633 0.323 27.083 1.00 89.62 84 VAL A C 1
ATOM 673 O O . VAL A 1 84 ? -19.279 -0.035 28.062 1.00 89.62 84 VAL A O 1
ATOM 676 N N . LEU A 1 85 ? -17.350 0.688 27.167 1.00 86.19 85 LEU A N 1
ATOM 677 C CA . LEU A 1 85 ? -16.583 0.717 28.417 1.00 86.19 85 LEU A CA 1
ATOM 678 C C . LEU A 1 85 ? -17.196 1.672 29.444 1.00 86.19 85 LEU A C 1
ATOM 680 O O . LEU A 1 85 ? -17.361 1.288 30.594 1.00 86.19 85 LEU A O 1
ATOM 684 N N . ALA A 1 86 ? -17.600 2.875 29.026 1.00 87.19 86 ALA A N 1
ATOM 685 C CA . ALA A 1 86 ? -18.229 3.861 29.908 1.00 87.19 86 ALA A CA 1
ATOM 686 C C . ALA A 1 86 ? -19.610 3.440 30.447 1.00 87.19 86 ALA A C 1
ATOM 688 O O . ALA A 1 86 ? -20.125 4.088 31.347 1.00 87.19 86 ALA A O 1
ATOM 689 N N . ARG A 1 87 ? -20.237 2.405 29.869 1.00 87.38 87 ARG A N 1
ATOM 690 C CA . ARG A 1 87 ? -21.479 1.802 30.385 1.00 87.38 87 ARG A CA 1
ATOM 691 C C . ARG A 1 87 ? -21.238 0.536 31.213 1.00 87.38 87 ARG A C 1
ATOM 693 O O . ARG A 1 87 ? -22.170 0.054 31.846 1.00 87.38 87 ARG A O 1
ATOM 700 N N . LEU A 1 88 ? -20.045 -0.049 31.105 1.00 82.38 88 LEU A N 1
ATOM 701 C CA . LEU A 1 88 ? -19.625 -1.264 31.809 1.00 82.38 88 LEU A CA 1
ATOM 702 C C . LEU A 1 88 ? -18.924 -0.946 33.136 1.00 82.38 88 LEU A C 1
ATOM 704 O O . LEU A 1 88 ? -18.955 -1.781 34.038 1.00 82.38 88 LEU A O 1
ATOM 708 N N . MET A 1 89 ? -18.288 0.225 33.226 1.00 72.44 89 MET A N 1
ATOM 709 C CA . MET A 1 89 ? -17.911 0.877 34.485 1.00 72.44 89 MET A CA 1
ATOM 710 C C . MET A 1 89 ? -19.115 1.593 35.089 1.00 72.44 89 MET A C 1
ATOM 712 O O . MET A 1 89 ? -19.222 1.564 36.333 1.00 72.44 89 MET A O 1
#

Solvent-accessible surface area (backbone atoms only — not comparable to full-atom values): 5429 Å² total; per-residue (Å²): 132,84,60,66,67,60,52,52,51,52,59,71,70,42,78,70,80,5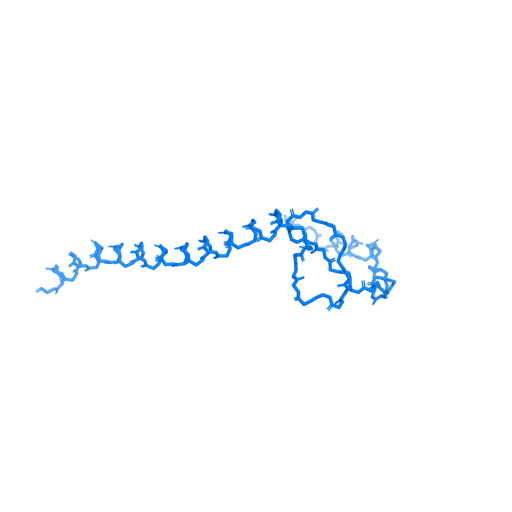3,75,71,69,75,71,58,75,74,74,36,51,16,79,78,79,62,49,83,38,66,68,82,56,90,59,67,52,55,95,48,69,71,44,47,54,51,51,55,51,51,51,56,47,52,54,48,52,54,52,50,50,54,52,52,53,50,52,52,46,50,71,55,48,51,67,48,49,68,71,72,108

Nearest PDB structures (foldseek):
  6yxy-assembly1_A5  TM=3.281E-01  e=4.308E+00  Trypanosoma brucei brucei
  7cq2-assembly1_A  TM=2.859E-01  e=6.143E+00  Saccharomyces cerevisiae YJM789
  7cq3-assembly1_A  TM=3.162E-01  e=5.722E+00  Saccharomyces cerevisiae YJM789

Sequence (89 aa):
MVDASAVKQKVKNMPKRSKALAHIPSHKHCRVCGIDISAKAEERVCKDADCIKKYEKDEKNKERMRVWMLIFFGIFAFLTILPVLARLM

Mean predicted aligned error: 13.63 Å

Foldseek 3Di:
DPPPVVVVVVVVPPPPPDCVVVPDPDWQAQPQPRDTDPPPDPDSHDPDPVSVVVVVVVVVVVVVVVVVVVVVVVVVCCVPVVVVVVVVD

Secondary structure (DSSP, 8-state):
---HHHHHHHHHSS----GGGGGS---EE-TTT--EE-TT-SSSS-S-HHHHHHHHHHHHHHHHHHHHHHHHHHHHHHHHHHHHHHHH-